Protein AF-A0A8T6RES9-F1 (afdb_monomer_lite)

Radius of gyration: 18.59 Å; chains: 1; bounding box: 46×39×57 Å

Sequence (145 aa):
MKEIHRILLKAVKESEYYESFEWNDELKQDFTNWWEKRSKNLSKPCLNLNYCPYGRLVEYFPLLGPNRDHAIEHNRFIKEQLTKGAYKGHKVEQLFILQVKNFDPNNYPEKIPEELLNKECRYFGHLCPVFFVSEMVTESLDVTR

pLDDT: mean 85.07, std 12.26, range [37.31, 97.5]

Foldseek 3Di:
DVVLLLQQVVQQCPAPVNVPPDDDPVNSVVVVVLLVLQLVQDDQVCVVVVDHPCPCVLVRAGARDDALVVLVVVLVVLVVCVVVCVQPPHPCSVVNVVCNVPDDSVSGHNDNDVSQVNQADPPNRGRRCSSPPPDSDDPDPPPPD

Secondary structure (DSSP, 8-state):
-HHHHHHHHHHHHTSTTTTT----HHHHHHHHHHHHHHHHH---THHHHSS-TTGGGGGGSPBPPPPHHHHHHHHHHHHHHHHTTTTTTSTHHHHHHHHHHT--GGGS-SS--HHHHTTB-TTT-BBPTHHHHS-S----TT---

Structure (mmCIF, N/CA/C/O backbone):
data_AF-A0A8T6RES9-F1
#
_entry.id   AF-A0A8T6RES9-F1
#
loop_
_atom_site.group_PDB
_atom_site.id
_atom_site.type_symbol
_atom_site.label_atom_id
_atom_site.label_alt_id
_atom_site.label_comp_id
_atom_site.label_asym_id
_atom_site.label_entity_id
_atom_site.label_seq_id
_atom_site.pdbx_PDB_ins_code
_atom_site.Cartn_x
_atom_site.Cartn_y
_atom_site.Cartn_z
_atom_site.occupancy
_atom_site.B_iso_or_equiv
_atom_site.auth_seq_id
_atom_site.auth_comp_id
_atom_site.auth_asym_id
_atom_site.auth_atom_id
_atom_site.pdbx_PDB_model_num
ATOM 1 N N . MET A 1 1 ? -0.547 7.373 -16.911 1.00 58.66 1 MET A N 1
ATOM 2 C CA . MET A 1 1 ? 0.785 7.733 -16.371 1.00 58.66 1 MET A CA 1
ATOM 3 C C . MET A 1 1 ? 0.696 8.637 -15.141 1.00 58.66 1 MET A C 1
ATOM 5 O O . MET A 1 1 ? 1.132 8.196 -14.092 1.00 58.66 1 MET A O 1
ATOM 9 N N . LYS A 1 2 ? 0.039 9.813 -15.180 1.00 71.25 2 LYS A N 1
ATOM 10 C CA . LYS A 1 2 ? -0.067 10.717 -14.003 1.00 71.25 2 LYS A CA 1
ATOM 11 C C . LYS A 1 2 ? -0.548 10.046 -12.699 1.00 71.25 2 LYS A C 1
ATOM 13 O O . LYS A 1 2 ? 0.018 10.299 -11.643 1.00 71.25 2 LYS A O 1
ATOM 18 N N . GLU A 1 3 ? -1.540 9.158 -12.780 1.00 74.88 3 GLU A N 1
ATOM 19 C CA . GLU A 1 3 ? -2.068 8.454 -11.598 1.00 74.88 3 GLU A CA 1
ATOM 20 C C . GLU A 1 3 ? -1.111 7.383 -11.046 1.00 74.88 3 GLU A C 1
ATOM 22 O O . GLU A 1 3 ? -0.963 7.258 -9.835 1.00 74.88 3 GLU A O 1
ATOM 27 N N . ILE A 1 4 ? -0.393 6.668 -11.923 1.00 77.25 4 ILE A N 1
ATOM 28 C CA . ILE A 1 4 ? 0.655 5.707 -11.534 1.00 77.25 4 ILE A CA 1
ATOM 29 C C . ILE A 1 4 ? 1.729 6.417 -10.711 1.00 77.25 4 ILE A C 1
ATOM 31 O O . ILE A 1 4 ? 2.112 5.936 -9.648 1.00 77.25 4 ILE A O 1
ATOM 35 N N . HIS A 1 5 ? 2.173 7.588 -11.174 1.00 79.69 5 HIS A N 1
ATOM 36 C CA . HIS A 1 5 ? 3.213 8.358 -10.496 1.00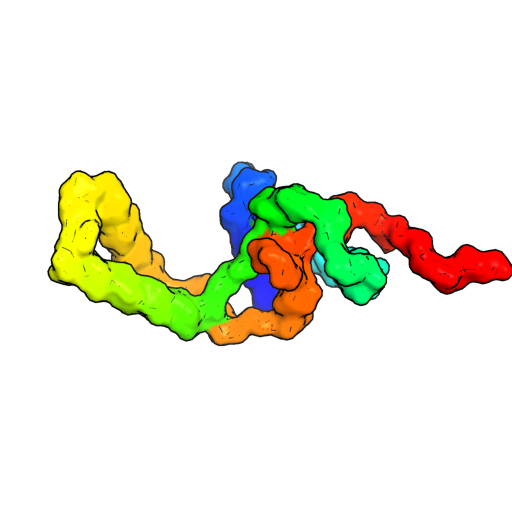 79.69 5 HIS A CA 1
ATOM 37 C C . HIS A 1 5 ? 2.740 8.871 -9.146 1.00 79.69 5 HIS A C 1
ATOM 39 O O . HIS A 1 5 ? 3.481 8.783 -8.177 1.00 79.69 5 HIS A O 1
ATOM 45 N N . ARG A 1 6 ? 1.490 9.340 -9.055 1.00 81.44 6 ARG A N 1
ATOM 46 C CA . ARG A 1 6 ? 0.903 9.781 -7.786 1.00 81.44 6 ARG A CA 1
ATOM 47 C C . ARG A 1 6 ? 0.888 8.657 -6.748 1.00 81.44 6 ARG A C 1
ATOM 49 O O . ARG A 1 6 ? 1.310 8.879 -5.617 1.00 81.44 6 ARG A O 1
ATOM 56 N N . ILE A 1 7 ? 0.438 7.463 -7.136 1.00 79.06 7 ILE A N 1
ATOM 57 C CA . ILE A 1 7 ? 0.378 6.288 -6.253 1.00 79.06 7 ILE A CA 1
ATOM 58 C C . ILE A 1 7 ? 1.785 5.858 -5.833 1.00 79.06 7 ILE A C 1
ATOM 60 O O . ILE A 1 7 ? 2.036 5.633 -4.652 1.00 79.06 7 ILE A O 1
ATOM 64 N N . LEU A 1 8 ? 2.709 5.781 -6.791 1.00 82.12 8 LEU A N 1
ATOM 65 C CA . LEU A 1 8 ? 4.080 5.353 -6.544 1.00 82.12 8 LEU A CA 1
ATOM 66 C C . LEU A 1 8 ? 4.842 6.341 -5.654 1.00 82.12 8 LEU A C 1
ATOM 68 O O . LEU A 1 8 ? 5.463 5.924 -4.687 1.00 82.12 8 LEU A O 1
ATOM 72 N N . LEU A 1 9 ? 4.767 7.643 -5.940 1.00 82.38 9 LEU A N 1
ATOM 73 C CA . LEU A 1 9 ? 5.401 8.684 -5.127 1.00 82.38 9 LEU A CA 1
ATOM 74 C C . LEU A 1 9 ? 4.858 8.686 -3.700 1.00 82.38 9 LEU A C 1
ATOM 76 O O . LEU A 1 9 ? 5.628 8.850 -2.759 1.00 82.38 9 LEU A O 1
ATOM 80 N N . LYS A 1 10 ? 3.546 8.476 -3.534 1.00 82.75 10 LYS A N 1
ATOM 81 C CA . LYS A 1 10 ? 2.936 8.334 -2.210 1.00 82.75 10 LYS A CA 1
ATOM 82 C C . LYS A 1 10 ? 3.517 7.128 -1.468 1.00 82.75 10 LYS A C 1
ATOM 84 O O . LYS A 1 10 ? 4.004 7.302 -0.360 1.00 82.75 10 LYS A O 1
ATOM 89 N N . ALA A 1 11 ? 3.547 5.956 -2.104 1.00 79.75 11 ALA A N 1
ATOM 90 C CA . ALA A 1 11 ? 4.114 4.745 -1.511 1.00 79.75 11 ALA A CA 1
ATOM 91 C C . ALA A 1 11 ? 5.593 4.923 -1.128 1.00 79.75 11 ALA A C 1
ATOM 93 O O . ALA A 1 11 ? 5.999 4.556 -0.031 1.00 79.75 11 ALA A O 1
ATOM 94 N N . VAL A 1 12 ? 6.399 5.524 -2.009 1.00 81.69 12 VAL A N 1
ATOM 95 C CA . VAL A 1 12 ? 7.821 5.786 -1.749 1.00 81.69 12 VAL A CA 1
ATOM 96 C C . VAL A 1 12 ? 7.990 6.759 -0.585 1.00 81.69 12 VAL A C 1
ATOM 98 O O . VAL A 1 12 ? 8.776 6.485 0.313 1.00 81.69 12 VAL A O 1
ATOM 101 N N . LYS A 1 13 ? 7.231 7.857 -0.552 1.00 80.00 13 LYS A N 1
ATOM 102 C CA . LYS A 1 13 ? 7.295 8.840 0.538 1.00 80.00 13 LYS A CA 1
ATOM 103 C C . LYS A 1 13 ? 6.895 8.248 1.894 1.00 80.00 13 LYS A C 1
ATOM 105 O O . LYS A 1 13 ? 7.453 8.643 2.907 1.00 80.00 13 LYS A O 1
ATOM 110 N N . GLU A 1 14 ? 5.930 7.332 1.904 1.00 77.19 14 GLU A N 1
ATOM 111 C CA . GLU A 1 14 ? 5.453 6.639 3.109 1.00 77.19 14 GLU A CA 1
ATOM 112 C C . GLU A 1 14 ? 6.371 5.479 3.538 1.00 77.19 14 GLU A C 1
ATOM 114 O O . GLU A 1 14 ? 6.153 4.891 4.593 1.00 77.19 14 GLU A O 1
ATOM 119 N N . SER A 1 15 ? 7.390 5.134 2.743 1.00 73.94 15 SER A N 1
ATOM 120 C CA . SER A 1 15 ? 8.369 4.115 3.126 1.00 73.94 15 SER A CA 1
ATOM 121 C C . SER A 1 15 ? 9.438 4.686 4.058 1.00 73.94 15 SER A C 1
ATOM 123 O O . SER A 1 15 ? 9.935 5.793 3.836 1.00 73.94 15 SER A O 1
ATOM 125 N N . GLU A 1 16 ? 9.852 3.890 5.049 1.00 63.50 16 GLU A N 1
ATOM 126 C CA . GLU A 1 16 ? 10.867 4.265 6.052 1.00 63.50 16 GLU A CA 1
ATOM 127 C C . GLU A 1 16 ? 12.174 4.779 5.420 1.00 63.50 16 GLU A C 1
ATOM 129 O O . GLU A 1 16 ? 12.876 5.606 5.994 1.00 63.50 16 GLU A O 1
ATOM 134 N N . TYR A 1 17 ? 12.497 4.323 4.206 1.00 62.72 17 TYR A N 1
ATOM 135 C CA . TYR A 1 17 ? 13.731 4.682 3.510 1.00 62.72 17 TYR A CA 1
ATOM 136 C C . TYR A 1 17 ? 13.758 6.137 3.000 1.00 62.72 17 TYR A C 1
ATOM 138 O O . TYR A 1 17 ? 14.835 6.716 2.866 1.00 62.72 17 TYR A O 1
ATOM 146 N N . TYR A 1 18 ? 12.600 6.745 2.713 1.00 63.50 18 TYR A N 1
ATOM 147 C CA . TYR A 1 18 ? 12.505 8.085 2.106 1.00 63.50 18 TYR A CA 1
ATOM 148 C C . TYR A 1 18 ? 11.712 9.095 2.948 1.00 63.50 18 TYR A C 1
ATOM 150 O O . TYR A 1 18 ? 11.457 10.209 2.485 1.00 63.50 18 TYR A O 1
ATOM 158 N N . GLU A 1 19 ? 11.341 8.736 4.178 1.00 60.84 19 GLU A N 1
ATOM 159 C CA . GLU A 1 19 ? 10.475 9.540 5.050 1.00 60.84 19 GLU A CA 1
ATOM 160 C C . GLU A 1 19 ? 11.066 10.929 5.377 1.00 60.84 19 GLU A C 1
ATOM 162 O O . GLU A 1 19 ? 10.331 11.900 5.552 1.00 60.84 19 GLU A O 1
ATOM 167 N N . SER A 1 20 ? 12.398 11.059 5.382 1.00 63.19 20 SER A N 1
ATOM 168 C CA . SER A 1 20 ? 13.116 12.315 5.653 1.00 63.19 20 SER A CA 1
ATOM 169 C C . SER A 1 20 ? 13.347 13.205 4.424 1.00 63.19 20 SER A C 1
ATOM 171 O O . SER A 1 20 ? 13.917 14.289 4.557 1.00 63.19 20 SER A O 1
ATOM 173 N N . PHE A 1 21 ? 12.941 12.773 3.227 1.00 69.81 21 PHE A N 1
ATOM 174 C CA . PHE A 1 21 ? 13.269 13.467 1.984 1.00 69.81 21 PHE A CA 1
ATOM 175 C C . PHE A 1 21 ? 12.173 14.461 1.567 1.00 69.81 21 PHE A C 1
ATOM 177 O O . PHE A 1 21 ? 11.006 14.097 1.389 1.00 69.81 21 PHE A O 1
ATOM 184 N N . GLU A 1 22 ? 12.541 15.729 1.366 1.00 74.75 22 GLU A N 1
ATOM 185 C CA . GLU A 1 22 ? 11.614 16.760 0.888 1.00 74.75 22 GLU A CA 1
ATOM 186 C C . GLU A 1 22 ? 11.436 16.689 -0.636 1.00 74.75 22 GLU A C 1
ATOM 188 O O . GLU A 1 22 ? 12.313 17.038 -1.424 1.00 74.75 22 GLU A O 1
ATOM 193 N N . TRP A 1 23 ? 10.255 16.247 -1.067 1.00 75.56 23 TRP A N 1
ATOM 194 C CA . TRP A 1 23 ? 9.911 16.113 -2.481 1.00 75.56 23 TRP A CA 1
ATOM 195 C C . TRP A 1 23 ? 9.445 17.441 -3.089 1.00 75.56 23 TRP A C 1
ATOM 197 O O . TRP A 1 23 ? 8.290 17.839 -2.906 1.00 75.56 23 TRP A O 1
ATOM 207 N N . ASN A 1 24 ? 10.300 18.078 -3.887 1.00 83.81 24 ASN A N 1
ATOM 208 C CA . ASN A 1 24 ? 9.903 19.176 -4.772 1.00 83.81 24 ASN A CA 1
ATOM 209 C C . ASN A 1 24 ? 9.378 18.648 -6.128 1.00 83.81 24 ASN A C 1
ATOM 211 O O . ASN A 1 24 ? 9.425 17.447 -6.405 1.00 83.81 24 ASN A O 1
ATOM 215 N N . ASP A 1 25 ? 8.822 19.527 -6.962 1.00 82.94 25 ASP A N 1
ATOM 216 C CA . ASP A 1 25 ? 8.192 19.115 -8.225 1.00 82.94 25 ASP A CA 1
ATOM 217 C C . ASP A 1 25 ? 9.193 18.629 -9.284 1.00 82.94 25 ASP A C 1
ATOM 219 O O . ASP A 1 25 ? 8.867 17.728 -10.057 1.00 82.94 25 ASP A O 1
ATOM 223 N N . GLU A 1 26 ? 10.422 19.146 -9.268 1.00 82.00 26 GLU A N 1
ATOM 224 C CA . GLU A 1 26 ? 11.515 18.699 -10.139 1.00 82.00 26 GLU A CA 1
ATOM 225 C C . GLU A 1 26 ? 11.919 17.254 -9.810 1.00 82.00 26 GLU A C 1
ATOM 227 O O . GLU A 1 26 ? 11.874 16.383 -10.674 1.00 82.00 26 GLU A O 1
ATOM 232 N N . LEU A 1 27 ? 12.151 16.945 -8.532 1.00 80.12 27 LEU A N 1
ATOM 233 C CA . LEU A 1 27 ? 12.509 15.606 -8.051 1.00 80.12 27 LEU A CA 1
ATOM 234 C C . LEU A 1 27 ? 11.404 14.575 -8.311 1.00 80.12 27 LEU A C 1
ATOM 236 O O . LEU A 1 27 ? 11.688 13.422 -8.637 1.00 80.12 27 LEU A O 1
ATOM 240 N N . LYS A 1 28 ? 10.129 14.975 -8.208 1.00 81.06 28 LYS A N 1
ATOM 241 C CA . LYS A 1 28 ? 8.995 14.108 -8.578 1.00 81.06 28 LYS A CA 1
ATOM 242 C C . LYS A 1 28 ? 9.016 13.769 -10.066 1.00 81.06 28 LYS A C 1
ATOM 244 O O . LYS A 1 28 ? 8.727 12.626 -10.436 1.00 81.06 28 LYS A O 1
ATOM 249 N N . GLN A 1 29 ? 9.323 14.752 -10.910 1.00 83.00 29 GLN A N 1
ATOM 250 C CA . GLN A 1 29 ? 9.403 14.562 -12.353 1.00 83.00 29 GLN A CA 1
ATOM 251 C C . GLN A 1 29 ? 10.619 13.710 -12.737 1.00 83.00 29 GLN A C 1
ATOM 253 O O . GLN A 1 29 ? 10.490 12.803 -13.560 1.00 83.00 29 GLN A O 1
ATOM 258 N N . ASP A 1 30 ? 11.763 13.924 -12.093 1.00 84.31 30 ASP A N 1
ATOM 259 C CA . ASP A 1 30 ? 12.972 13.127 -12.298 1.00 84.31 30 ASP A CA 1
ATOM 260 C C . ASP A 1 30 ? 12.769 11.674 -11.885 1.00 84.31 30 ASP A C 1
ATOM 262 O O . ASP A 1 30 ? 13.064 10.760 -12.659 1.00 84.31 30 ASP A O 1
ATOM 266 N N . PHE A 1 31 ? 12.187 11.441 -10.706 1.00 83.50 31 PHE A N 1
ATOM 267 C CA . PHE A 1 31 ? 11.853 10.098 -10.239 1.00 83.50 31 PHE A CA 1
ATOM 268 C C . PHE A 1 31 ? 10.889 9.390 -11.193 1.00 83.50 31 PHE A C 1
ATOM 270 O O . PHE A 1 31 ? 11.075 8.219 -11.521 1.00 83.50 31 PHE A O 1
ATOM 277 N N . THR A 1 32 ? 9.881 10.114 -11.675 1.00 82.94 32 THR A N 1
ATOM 278 C CA . THR A 1 32 ? 8.929 9.623 -12.671 1.00 82.94 32 THR A CA 1
ATOM 279 C C . THR A 1 32 ? 9.643 9.156 -13.942 1.00 82.94 32 THR A C 1
ATOM 281 O O . THR A 1 32 ? 9.475 8.011 -14.368 1.00 82.94 32 THR A O 1
ATOM 284 N N . ASN A 1 33 ? 10.479 10.019 -14.523 1.00 84.62 33 ASN A N 1
ATOM 285 C CA . ASN A 1 33 ? 11.222 9.720 -15.746 1.00 84.62 33 ASN A CA 1
ATOM 286 C C . ASN A 1 33 ? 12.169 8.524 -15.542 1.00 84.62 33 ASN A C 1
ATOM 288 O O . ASN A 1 33 ? 12.267 7.631 -16.390 1.00 84.62 33 ASN A O 1
ATOM 292 N N . TRP A 1 34 ? 12.853 8.489 -14.396 1.00 85.75 34 TRP A N 1
ATOM 293 C CA . TRP A 1 34 ? 13.732 7.394 -13.998 1.00 85.75 34 TRP A CA 1
ATOM 294 C C . TRP A 1 34 ? 12.974 6.065 -13.886 1.00 85.75 34 TRP A C 1
ATOM 296 O O . TRP A 1 34 ? 13.412 5.056 -14.447 1.00 85.75 34 TRP A O 1
ATOM 306 N N . TRP A 1 35 ? 11.812 6.063 -13.230 1.00 86.50 35 TRP A N 1
ATOM 307 C CA . TRP A 1 35 ? 10.987 4.872 -13.049 1.00 86.50 35 TRP A CA 1
ATOM 308 C C . TRP A 1 35 ? 10.468 4.319 -14.375 1.00 86.50 35 TRP A C 1
ATOM 310 O O . TRP A 1 35 ? 10.563 3.115 -14.622 1.00 86.50 35 TRP A O 1
ATOM 320 N N . GLU A 1 36 ? 9.954 5.175 -15.259 1.00 85.19 36 GLU A N 1
ATOM 321 C CA . GLU A 1 36 ? 9.483 4.760 -16.584 1.00 85.19 36 GLU A CA 1
ATOM 322 C C . GLU A 1 36 ? 10.604 4.117 -17.411 1.00 85.19 36 GLU A C 1
ATOM 324 O O . GLU A 1 36 ? 10.404 3.073 -18.033 1.00 85.19 36 GLU A O 1
ATOM 329 N N . LYS A 1 37 ? 11.805 4.710 -17.403 1.00 84.44 37 LYS A N 1
ATOM 330 C CA . LYS A 1 37 ? 12.964 4.159 -18.119 1.00 84.44 37 LYS A CA 1
ATOM 331 C C . LYS A 1 37 ? 13.360 2.792 -17.569 1.00 84.44 37 LYS A C 1
ATOM 333 O O . LYS A 1 37 ? 13.671 1.874 -18.324 1.00 84.44 37 LYS A O 1
ATOM 338 N N . ARG A 1 38 ? 13.365 2.663 -16.248 1.00 83.94 38 ARG A N 1
ATOM 339 C CA . ARG A 1 38 ? 13.851 1.479 -15.546 1.00 83.94 38 ARG A CA 1
ATOM 340 C C . ARG A 1 38 ? 12.871 0.313 -15.617 1.00 83.94 38 ARG A C 1
ATOM 342 O O . ARG A 1 38 ? 13.266 -0.814 -15.891 1.00 83.94 38 ARG A O 1
ATOM 349 N N . SER A 1 39 ? 11.586 0.591 -15.435 1.00 83.94 39 SER A N 1
ATOM 350 C CA . SER A 1 39 ? 10.525 -0.416 -15.468 1.00 83.94 39 SER A CA 1
ATOM 351 C C . SER A 1 39 ? 10.353 -1.104 -16.821 1.00 83.94 39 SER A C 1
ATOM 353 O O . SER A 1 39 ? 9.908 -2.247 -16.850 1.00 83.94 39 SER A O 1
ATOM 355 N N . LYS A 1 40 ? 10.724 -0.444 -17.924 1.00 83.75 40 LYS A N 1
ATOM 356 C CA . LYS A 1 40 ? 10.667 -1.017 -19.278 1.00 83.75 40 LYS A CA 1
ATOM 357 C C . LYS A 1 40 ? 11.741 -2.072 -19.543 1.00 83.75 40 LYS A C 1
ATOM 359 O O . LYS A 1 40 ? 11.506 -2.977 -20.332 1.00 83.75 40 LYS A O 1
ATOM 364 N N . ASN A 1 41 ? 12.897 -1.954 -18.892 1.00 82.06 41 ASN A N 1
ATOM 365 C CA . ASN A 1 41 ? 14.079 -2.764 -19.203 1.00 82.06 41 ASN A CA 1
ATOM 366 C C . ASN A 1 41 ? 14.324 -3.901 -18.204 1.00 82.06 41 ASN A C 1
ATOM 368 O O . ASN A 1 41 ? 15.249 -4.684 -18.387 1.00 82.06 41 ASN A O 1
ATOM 372 N N . LEU A 1 42 ? 13.525 -3.990 -17.139 1.00 86.06 42 LEU A N 1
ATOM 373 C CA . LEU A 1 42 ? 13.723 -4.960 -16.069 1.00 86.06 42 LEU A CA 1
ATOM 374 C C . LEU A 1 42 ? 12.575 -5.955 -16.009 1.00 86.06 42 LEU A C 1
ATOM 376 O O . LEU A 1 42 ? 11.401 -5.590 -16.053 1.00 86.06 42 LEU A O 1
ATOM 380 N N . SER A 1 43 ? 12.931 -7.221 -15.821 1.00 85.88 43 SER A N 1
ATOM 381 C CA . SER A 1 43 ? 11.984 -8.293 -15.541 1.00 85.88 43 SER A CA 1
ATOM 382 C C . SER A 1 43 ? 12.181 -8.814 -14.121 1.00 85.88 43 SER A C 1
ATOM 384 O O . SER A 1 43 ? 13.273 -8.766 -13.552 1.00 85.88 43 SER A O 1
ATOM 386 N N . LYS A 1 44 ? 11.098 -9.299 -13.512 1.00 90.00 44 LYS A N 1
ATOM 387 C CA . LYS A 1 44 ? 11.158 -9.874 -12.167 1.00 90.00 44 LYS A CA 1
ATOM 388 C C . LYS A 1 44 ? 11.802 -11.262 -12.254 1.00 90.00 44 LYS A C 1
ATOM 390 O O . LYS A 1 44 ? 11.199 -12.148 -12.861 1.00 90.00 44 LYS A O 1
ATOM 395 N N . PRO A 1 45 ? 12.950 -11.507 -11.599 1.00 87.81 45 PRO A N 1
ATOM 396 C CA . PRO A 1 45 ? 13.667 -12.783 -11.713 1.00 87.81 45 PRO A CA 1
ATOM 397 C C . PRO A 1 45 ? 12.850 -13.978 -11.201 1.00 87.81 45 PRO A C 1
ATOM 399 O O . PRO A 1 45 ? 12.995 -15.100 -11.683 1.00 87.81 45 PRO A O 1
ATOM 402 N N . CYS A 1 46 ? 11.921 -13.737 -10.270 1.00 88.50 46 CYS A N 1
ATOM 403 C CA . CYS A 1 46 ? 11.030 -14.764 -9.738 1.00 88.50 46 CYS A CA 1
ATOM 404 C C . CYS A 1 46 ? 10.077 -15.379 -10.775 1.00 88.50 46 CYS A C 1
ATOM 406 O O . CYS A 1 46 ? 9.520 -16.439 -10.500 1.00 88.50 46 CYS A O 1
ATOM 408 N N . LEU A 1 47 ? 9.897 -14.755 -11.947 1.00 87.06 47 LEU A N 1
ATOM 409 C CA . LEU A 1 47 ? 9.111 -15.325 -13.047 1.00 87.06 47 LEU A CA 1
ATOM 410 C C . LEU A 1 47 ? 9.785 -16.554 -13.669 1.00 87.06 47 LEU A C 1
ATOM 412 O O . LEU A 1 47 ? 9.087 -17.467 -14.088 1.00 87.06 47 LEU A O 1
ATOM 416 N N . ASN A 1 48 ? 11.120 -16.588 -13.683 1.00 87.38 48 ASN A N 1
ATOM 417 C CA . ASN A 1 48 ? 11.892 -17.698 -14.250 1.00 87.38 48 ASN A CA 1
ATOM 418 C C . ASN A 1 48 ? 12.319 -18.699 -13.173 1.00 87.38 48 ASN A C 1
ATOM 420 O O . ASN A 1 48 ? 12.401 -19.897 -13.421 1.00 87.38 48 ASN A O 1
ATOM 424 N N . LEU A 1 49 ? 12.603 -18.199 -11.968 1.00 85.81 49 LEU A N 1
ATOM 425 C CA . LEU A 1 49 ? 13.187 -18.992 -10.890 1.00 85.81 49 LEU A CA 1
ATOM 426 C C . LEU A 1 49 ? 12.147 -19.717 -10.021 1.00 85.81 49 LEU A C 1
ATOM 428 O O . LEU A 1 49 ? 12.518 -20.611 -9.272 1.00 85.81 49 LEU A O 1
ATOM 432 N N . ASN A 1 50 ? 10.862 -19.343 -10.081 1.00 86.69 50 ASN A N 1
ATOM 433 C CA . ASN A 1 50 ? 9.797 -19.856 -9.200 1.00 86.69 50 ASN A CA 1
ATOM 434 C C . ASN A 1 50 ? 10.063 -19.691 -7.684 1.00 86.69 50 ASN A C 1
ATOM 436 O O . ASN A 1 50 ? 9.385 -20.300 -6.863 1.00 86.69 50 ASN A O 1
ATOM 440 N N . TYR A 1 51 ? 10.997 -18.821 -7.292 1.00 89.75 51 TYR A N 1
ATOM 441 C CA . TYR A 1 51 ? 11.189 -18.349 -5.916 1.00 89.75 51 TYR A CA 1
ATOM 442 C C . TYR A 1 51 ? 11.580 -16.865 -5.913 1.00 89.75 51 TYR A C 1
ATOM 444 O O . TYR A 1 51 ? 11.947 -16.305 -6.948 1.00 89.75 51 TYR A O 1
ATOM 452 N N . CYS A 1 52 ? 11.475 -16.192 -4.762 1.00 90.56 52 CYS A N 1
ATOM 453 C CA . CYS A 1 52 ? 11.934 -14.808 -4.619 1.00 90.56 52 CYS A CA 1
ATOM 454 C C . CYS A 1 52 ? 13.439 -14.774 -4.291 1.00 90.56 52 CYS A C 1
ATOM 456 O O . CYS A 1 52 ? 13.792 -15.112 -3.160 1.00 90.56 52 CYS A O 1
ATOM 458 N N . PRO A 1 53 ? 14.331 -14.327 -5.201 1.00 91.19 53 PRO A N 1
ATOM 459 C CA . PRO A 1 53 ? 15.769 -14.281 -4.914 1.00 91.19 53 PRO A CA 1
ATOM 460 C C . PRO A 1 53 ? 16.140 -13.207 -3.888 1.00 91.19 53 PRO A C 1
ATOM 462 O O . PRO A 1 53 ? 17.188 -13.290 -3.262 1.00 91.19 53 PRO A O 1
ATOM 465 N N . TYR A 1 54 ? 15.270 -12.217 -3.689 1.00 90.50 54 TYR A N 1
ATOM 466 C CA . TYR A 1 54 ? 15.470 -11.161 -2.701 1.00 90.50 54 TYR A CA 1
ATOM 467 C C . TYR A 1 54 ? 15.043 -11.585 -1.286 1.00 90.50 54 TYR A C 1
ATOM 469 O O . TYR A 1 54 ? 15.456 -10.963 -0.312 1.00 90.50 54 TYR A O 1
ATOM 477 N N . GLY A 1 55 ? 14.234 -12.642 -1.137 1.00 90.12 55 GLY A N 1
ATOM 478 C CA . GLY A 1 55 ? 13.766 -13.102 0.174 1.00 90.12 55 GLY A CA 1
ATOM 479 C C . GLY A 1 55 ? 13.170 -11.968 1.022 1.00 90.12 55 GLY A C 1
ATOM 480 O O . GLY A 1 55 ? 12.355 -11.192 0.526 1.00 90.12 55 GLY A O 1
ATOM 481 N N . ARG A 1 56 ? 13.621 -11.853 2.279 1.00 90.56 56 ARG A N 1
ATOM 482 C CA . ARG A 1 56 ? 13.165 -10.830 3.243 1.00 90.56 56 ARG A CA 1
ATOM 483 C C . ARG A 1 56 ? 13.568 -9.403 2.886 1.00 90.56 56 ARG A C 1
ATOM 485 O O . ARG A 1 56 ? 12.968 -8.470 3.399 1.00 90.56 56 ARG A O 1
ATOM 492 N N . LEU A 1 57 ? 14.545 -9.210 1.994 1.00 90.19 57 LEU A N 1
ATOM 493 C CA . LEU A 1 57 ? 14.947 -7.868 1.557 1.00 90.19 57 LEU A CA 1
ATOM 494 C C . LEU A 1 57 ? 13.753 -7.084 0.987 1.00 90.19 57 LEU A C 1
ATOM 496 O O . LEU A 1 57 ? 13.721 -5.865 1.078 1.00 90.19 57 LEU A O 1
ATOM 500 N N . VAL A 1 58 ? 12.764 -7.788 0.430 1.00 90.88 58 VAL A N 1
ATOM 501 C CA . VAL A 1 58 ? 11.535 -7.209 -0.123 1.00 90.88 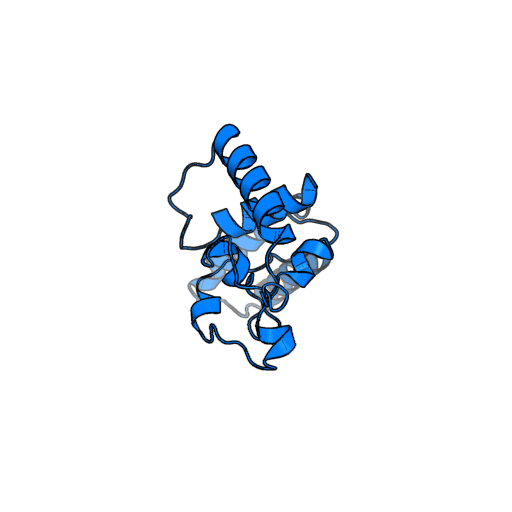58 VAL A CA 1
ATOM 502 C C . VAL A 1 58 ? 10.747 -6.384 0.901 1.00 90.88 58 VAL A C 1
ATOM 504 O O . VAL A 1 58 ? 10.122 -5.407 0.508 1.00 90.88 58 VAL A O 1
ATOM 507 N N . GLU A 1 59 ? 10.796 -6.736 2.185 1.00 89.94 59 GLU A N 1
ATOM 508 C CA . GLU A 1 59 ? 10.024 -6.074 3.250 1.00 89.94 59 GLU A CA 1
ATOM 509 C C . GLU A 1 59 ? 10.479 -4.625 3.505 1.00 89.94 59 GLU A C 1
ATOM 511 O O . GLU A 1 59 ? 9.722 -3.827 4.042 1.00 89.94 59 GLU A O 1
ATOM 516 N N . TYR A 1 60 ? 11.688 -4.255 3.066 1.00 89.56 60 TYR A N 1
ATOM 517 C CA . TYR A 1 60 ? 12.202 -2.884 3.174 1.00 89.56 60 TYR A CA 1
ATOM 518 C C . TYR A 1 60 ? 11.748 -1.958 2.032 1.00 89.56 60 TYR A C 1
ATOM 520 O O . TYR A 1 60 ? 12.092 -0.777 2.024 1.00 89.56 60 TYR A O 1
ATOM 528 N N . PHE A 1 61 ? 11.026 -2.477 1.035 1.00 90.69 61 PHE A N 1
ATOM 529 C CA . PHE A 1 61 ? 10.578 -1.702 -0.127 1.00 90.69 61 PHE A CA 1
ATOM 530 C C . PHE A 1 61 ? 9.129 -1.249 0.033 1.00 90.69 61 PHE A C 1
ATOM 532 O O . PHE A 1 61 ? 8.387 -1.853 0.787 1.00 90.69 61 PHE A O 1
ATOM 539 N N . PRO A 1 62 ? 8.664 -0.209 -0.671 1.00 91.31 62 PRO A N 1
ATOM 540 C CA . PRO A 1 62 ? 7.320 0.315 -0.445 1.00 91.31 62 PRO A CA 1
ATOM 541 C C . PRO A 1 62 ? 6.207 -0.702 -0.740 1.00 91.31 62 PRO A C 1
ATOM 543 O O . PRO A 1 62 ? 6.255 -1.404 -1.751 1.00 91.31 62 PRO A O 1
ATOM 546 N N . LEU A 1 63 ? 5.164 -0.731 0.091 1.00 90.88 63 LEU A N 1
ATOM 547 C CA . LEU A 1 63 ? 3.909 -1.427 -0.206 1.00 90.88 63 LEU A CA 1
ATOM 548 C C . LEU A 1 63 ? 3.054 -0.600 -1.167 1.00 90.88 63 LEU A C 1
ATOM 550 O O . LEU A 1 63 ? 3.009 0.629 -1.084 1.00 90.88 63 LEU A O 1
ATOM 554 N N . LEU A 1 64 ? 2.316 -1.270 -2.053 1.00 89.56 64 LEU A N 1
ATOM 555 C CA . LEU A 1 64 ? 1.226 -0.600 -2.753 1.00 89.56 64 LEU A CA 1
ATOM 556 C C . LEU A 1 64 ? 0.108 -0.320 -1.744 1.00 89.56 64 LEU A C 1
ATOM 558 O O . LEU A 1 64 ? -0.429 -1.233 -1.120 1.00 89.56 64 LEU A O 1
ATOM 562 N N . GLY A 1 65 ? -0.231 0.958 -1.570 1.00 87.56 65 GLY A N 1
ATOM 563 C CA . GLY A 1 65 ? -1.357 1.354 -0.726 1.00 87.56 65 GLY A CA 1
ATOM 564 C C . GLY A 1 65 ? -2.688 0.773 -1.231 1.00 87.56 65 GLY A C 1
ATOM 565 O O . GLY A 1 65 ? -2.801 0.401 -2.402 1.00 87.56 65 GLY A O 1
ATOM 566 N N . PRO A 1 66 ? -3.724 0.713 -0.377 1.00 92.31 66 PRO A N 1
ATOM 567 C CA . PRO A 1 66 ? -5.018 0.166 -0.761 1.00 92.31 66 PRO A CA 1
ATOM 568 C C . PRO A 1 66 ? -5.712 1.034 -1.819 1.00 92.31 66 PRO A C 1
ATOM 570 O O . PRO A 1 66 ? -5.500 2.248 -1.906 1.00 92.31 66 PRO A O 1
ATOM 573 N N . ASN A 1 67 ? -6.606 0.411 -2.589 1.00 93.75 67 ASN A N 1
ATOM 574 C CA . ASN A 1 67 ? -7.579 1.152 -3.388 1.00 93.75 67 ASN A CA 1
ATOM 575 C C . ASN A 1 67 ? -8.618 1.836 -2.475 1.00 93.75 67 ASN A C 1
ATOM 577 O O . ASN A 1 67 ? -8.719 1.546 -1.279 1.00 93.75 67 ASN A O 1
ATOM 581 N N . ARG A 1 68 ? -9.394 2.758 -3.047 1.00 94.56 68 ARG A N 1
ATOM 582 C CA . ARG A 1 68 ? -10.390 3.550 -2.319 1.00 94.56 68 ARG A CA 1
ATOM 583 C C . ARG A 1 68 ? -11.425 2.674 -1.618 1.00 94.56 68 ARG A C 1
ATOM 585 O O . ARG A 1 68 ? -11.718 2.925 -0.452 1.00 94.56 68 ARG A O 1
ATOM 592 N N . ASP A 1 69 ? -11.930 1.645 -2.290 1.00 95.88 69 ASP A N 1
ATOM 593 C CA . ASP A 1 69 ? -12.975 0.775 -1.745 1.00 95.88 69 ASP A CA 1
ATOM 594 C C . ASP A 1 69 ? -12.477 0.010 -0.511 1.00 95.88 69 ASP A C 1
ATOM 596 O O . ASP A 1 69 ? -13.122 0.027 0.537 1.00 95.88 69 ASP A O 1
ATOM 600 N N . HIS A 1 70 ? -11.278 -0.573 -0.581 1.00 94.88 70 HIS A N 1
ATOM 601 C CA . HIS A 1 70 ? -10.636 -1.239 0.552 1.00 94.88 70 HIS A CA 1
ATOM 602 C C . HIS A 1 70 ? -10.313 -0.260 1.687 1.00 94.88 70 HIS A C 1
ATOM 604 O O . HIS A 1 70 ? -10.458 -0.609 2.857 1.00 94.88 70 HIS A O 1
ATOM 610 N N . ALA A 1 71 ? -9.893 0.968 1.370 1.00 95.25 71 ALA A N 1
ATOM 611 C CA . ALA A 1 71 ? -9.611 1.985 2.379 1.00 95.25 71 ALA A CA 1
ATOM 612 C C . ALA A 1 71 ? -10.886 2.410 3.133 1.00 95.25 71 ALA A C 1
ATOM 614 O O . ALA A 1 71 ? -10.864 2.544 4.359 1.00 95.25 71 ALA A O 1
ATOM 615 N N . ILE A 1 72 ? -12.008 2.570 2.419 1.00 96.88 72 ILE A N 1
ATOM 616 C CA . ILE A 1 72 ? -13.328 2.843 3.008 1.00 96.88 72 ILE A CA 1
ATOM 617 C C . ILE A 1 72 ? -13.768 1.671 3.886 1.00 96.88 72 ILE A C 1
ATOM 619 O O . ILE A 1 72 ? -14.195 1.887 5.021 1.00 96.88 72 ILE A O 1
ATOM 623 N N . GLU A 1 73 ? -13.629 0.443 3.387 1.00 97.44 73 GLU A N 1
ATOM 624 C CA . GLU A 1 73 ? -13.989 -0.770 4.118 1.00 97.44 73 GLU A CA 1
ATOM 625 C C . GLU A 1 73 ? -13.204 -0.898 5.426 1.00 97.44 73 GLU A C 1
ATOM 627 O O . GLU A 1 73 ? -13.774 -1.107 6.496 1.00 97.44 73 GLU A O 1
ATOM 632 N N . H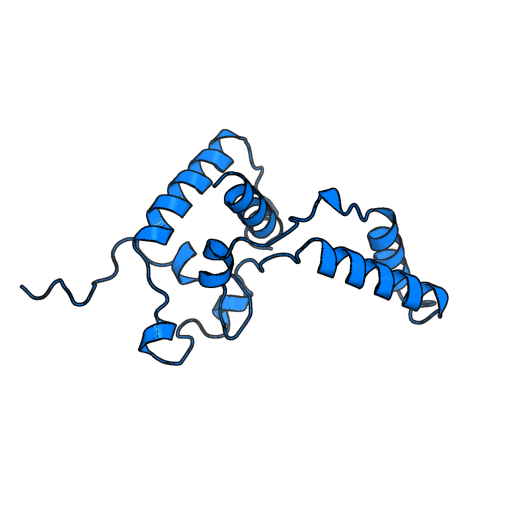IS A 1 74 ? -11.891 -0.687 5.363 1.00 96.31 74 HIS A N 1
ATOM 633 C CA . HIS A 1 74 ? -11.025 -0.702 6.533 1.00 96.31 74 HIS A CA 1
ATOM 634 C C . HIS A 1 74 ? -11.413 0.381 7.550 1.00 96.31 74 HIS A C 1
ATOM 636 O O . HIS A 1 74 ? -11.504 0.112 8.749 1.00 96.31 74 HIS A O 1
ATOM 642 N N . ASN A 1 75 ? -11.702 1.602 7.087 1.00 96.75 75 ASN A N 1
ATOM 643 C CA . ASN A 1 75 ? -12.147 2.683 7.964 1.00 96.75 75 ASN A CA 1
ATOM 644 C C . ASN A 1 75 ? -13.493 2.365 8.635 1.00 96.75 75 ASN A C 1
ATOM 646 O O . ASN A 1 75 ? -13.670 2.638 9.825 1.00 96.75 75 ASN A O 1
ATOM 650 N N . ARG A 1 76 ? -14.426 1.755 7.892 1.00 97.50 76 ARG A N 1
ATOM 651 C CA . ARG A 1 76 ? -15.702 1.265 8.427 1.00 97.50 76 ARG A CA 1
ATOM 652 C C . ARG A 1 76 ? -15.471 0.222 9.516 1.00 97.50 76 ARG A C 1
ATOM 654 O O . ARG A 1 76 ? -16.013 0.370 10.608 1.00 97.50 76 ARG A O 1
ATOM 661 N N . PHE A 1 77 ? -14.616 -0.765 9.259 1.00 97.44 77 PHE A N 1
ATOM 662 C CA . PHE A 1 77 ? -14.262 -1.785 10.241 1.00 97.44 77 PHE A CA 1
ATOM 663 C C . PHE A 1 77 ? -13.704 -1.168 11.533 1.00 97.44 77 PHE A C 1
ATOM 665 O O . PHE A 1 77 ? -14.169 -1.506 12.621 1.00 97.44 77 PHE A O 1
ATOM 672 N N . ILE A 1 78 ? -12.770 -0.214 11.440 1.00 95.81 78 ILE A N 1
ATOM 673 C CA . ILE A 1 78 ? -12.208 0.451 12.628 1.00 95.81 78 ILE A CA 1
ATOM 674 C C . ILE A 1 78 ? -13.296 1.190 13.416 1.00 95.81 78 ILE A C 1
ATOM 676 O O . ILE A 1 78 ? -13.347 1.063 14.641 1.00 95.81 78 ILE A O 1
ATOM 680 N N . LYS A 1 79 ? -14.191 1.925 12.740 1.00 96.38 79 LYS A N 1
ATOM 681 C CA . LYS A 1 79 ? -15.327 2.600 13.394 1.00 96.38 79 LYS A CA 1
ATOM 682 C C . LYS A 1 79 ? -16.173 1.612 14.190 1.00 96.38 79 LYS A C 1
ATOM 684 O O . LYS A 1 79 ? -16.469 1.864 15.355 1.00 96.38 79 LYS A O 1
ATOM 689 N N . GLU A 1 80 ? -16.509 0.471 13.597 1.00 97.44 80 GLU A N 1
ATOM 690 C CA . GLU A 1 80 ? -17.274 -0.571 14.281 1.00 97.44 80 GLU A CA 1
ATOM 691 C C . GLU A 1 80 ? -16.533 -1.116 15.507 1.00 97.44 80 GLU A C 1
ATOM 693 O O . GLU A 1 80 ? -17.123 -1.218 16.584 1.00 97.44 80 GLU A O 1
ATOM 698 N N . GLN A 1 81 ? -15.239 -1.421 15.393 1.00 96.31 81 GLN A N 1
ATOM 699 C CA . GLN A 1 81 ? -14.458 -1.936 16.523 1.00 96.31 81 GLN A CA 1
ATOM 700 C C . GLN A 1 81 ? -14.330 -0.919 17.666 1.00 96.31 81 GLN A C 1
ATOM 702 O O . GLN A 1 81 ? -14.419 -1.295 18.837 1.00 96.31 81 GLN A O 1
ATOM 707 N N . LEU A 1 82 ? -14.194 0.371 17.345 1.00 95.25 82 LEU A N 1
ATOM 708 C CA . LEU A 1 82 ? -14.196 1.445 18.340 1.00 95.25 82 LEU A CA 1
ATOM 709 C C . LEU A 1 82 ? -15.545 1.534 19.064 1.00 95.25 82 LEU A C 1
ATOM 711 O O . LEU A 1 82 ? -15.565 1.609 20.290 1.00 95.25 82 LEU A O 1
ATOM 715 N N . THR A 1 83 ? -16.671 1.442 18.344 1.00 95.44 83 THR A N 1
ATOM 716 C CA . THR A 1 83 ? -18.005 1.452 18.983 1.00 95.44 83 THR A CA 1
ATOM 717 C C . THR A 1 83 ? -18.242 0.247 19.891 1.00 95.44 83 THR A C 1
ATOM 719 O O . THR A 1 83 ? -18.880 0.379 20.932 1.00 95.44 83 THR A O 1
ATOM 722 N N . LYS A 1 84 ? -17.677 -0.916 19.543 1.00 96.50 84 LYS A N 1
ATOM 723 C CA . LYS A 1 84 ? -17.716 -2.134 20.367 1.00 96.50 84 LYS A CA 1
ATOM 724 C C . LYS A 1 84 ? -16.790 -2.064 21.587 1.00 96.50 84 LYS A C 1
ATOM 726 O O . LYS A 1 84 ? -16.842 -2.949 22.434 1.00 96.50 84 LYS A O 1
ATOM 731 N N . GLY A 1 85 ? -15.942 -1.037 21.687 1.00 94.19 85 GLY A N 1
ATOM 732 C CA . GLY A 1 85 ? -14.986 -0.878 22.779 1.00 94.19 85 GLY A CA 1
ATOM 733 C C . GLY A 1 85 ? -13.805 -1.849 22.719 1.00 94.19 85 GLY A C 1
ATOM 734 O O . GLY A 1 85 ? -13.158 -2.058 23.741 1.00 94.19 85 GLY A O 1
ATOM 735 N N . ALA A 1 86 ? -13.501 -2.422 21.546 1.00 93.56 86 ALA A N 1
ATOM 736 C CA . ALA A 1 86 ? -12.463 -3.446 21.381 1.00 93.56 86 ALA A CA 1
ATOM 737 C C . ALA A 1 86 ? -11.060 -2.983 21.823 1.00 93.56 86 ALA A C 1
ATOM 739 O O . ALA A 1 86 ? -10.226 -3.805 22.190 1.00 93.56 86 ALA A O 1
ATOM 740 N N . TYR A 1 87 ? -10.809 -1.669 21.803 1.00 93.25 87 TYR A N 1
ATOM 741 C CA . TYR A 1 87 ? -9.514 -1.066 22.131 1.00 93.25 87 TYR A CA 1
ATOM 742 C C . TYR A 1 87 ? -9.529 -0.220 23.409 1.00 93.25 87 TYR A C 1
ATOM 744 O O . TYR A 1 87 ? -8.541 0.456 23.689 1.00 93.25 87 TYR A O 1
ATOM 752 N N . LYS A 1 88 ? -10.613 -0.241 24.193 1.00 93.00 88 LYS A N 1
ATOM 753 C CA . LYS A 1 88 ? -10.786 0.660 25.340 1.00 93.00 88 LYS A CA 1
ATOM 754 C C . LYS A 1 88 ? -9.636 0.529 26.343 1.00 93.00 88 LYS A C 1
ATOM 756 O O . LYS A 1 88 ? -9.392 -0.549 26.875 1.00 93.00 88 LYS A O 1
ATOM 761 N N . GLY A 1 89 ? -8.951 1.637 26.625 1.00 91.00 89 GLY A N 1
ATOM 762 C CA . GLY A 1 89 ? -7.831 1.673 27.577 1.00 91.00 89 GLY A CA 1
ATOM 763 C C . GLY A 1 89 ? -6.486 1.219 27.000 1.00 91.00 89 GLY A C 1
ATOM 764 O O . GLY A 1 89 ? -5.474 1.258 27.701 1.00 91.00 89 GLY A O 1
ATOM 765 N N . HIS A 1 90 ? -6.437 0.845 25.720 1.00 92.81 90 HIS A N 1
ATOM 766 C CA . HIS A 1 90 ? -5.185 0.609 25.013 1.00 92.81 90 HIS A CA 1
ATOM 767 C C . HIS A 1 90 ? -4.678 1.904 24.372 1.00 92.81 90 HIS A C 1
ATOM 769 O O . HIS A 1 90 ? -5.443 2.691 23.822 1.00 92.81 90 HIS A O 1
ATOM 775 N N . LYS A 1 91 ? -3.352 2.095 24.344 1.00 88.94 91 LYS A N 1
ATOM 776 C CA . LYS A 1 91 ? -2.719 3.257 23.683 1.00 88.94 91 LYS A CA 1
ATOM 777 C C . LYS A 1 91 ? -3.127 3.405 22.208 1.00 88.94 91 LYS A C 1
ATOM 779 O O . LYS A 1 91 ? -3.183 4.518 21.697 1.00 88.94 91 LYS A O 1
ATOM 784 N N . VAL A 1 92 ? -3.437 2.289 21.545 1.00 91.88 92 VAL A N 1
ATOM 785 C CA . VAL A 1 92 ? -3.843 2.253 20.131 1.00 91.88 92 VAL A CA 1
ATOM 786 C C . VAL A 1 92 ? -5.238 2.828 19.878 1.00 91.88 92 VAL A C 1
ATOM 788 O O . VAL A 1 92 ? -5.537 3.198 18.750 1.00 91.88 92 VAL A O 1
ATOM 791 N N . GLU A 1 93 ? -6.078 2.966 20.908 1.00 93.50 93 GLU A N 1
ATOM 792 C CA . GLU A 1 93 ? -7.416 3.556 20.782 1.00 93.50 93 GLU A CA 1
ATOM 793 C C . GLU A 1 93 ? -7.350 4.976 20.213 1.00 93.50 93 GLU A C 1
ATOM 795 O O . GLU A 1 93 ? -8.036 5.299 19.246 1.00 93.50 93 GLU A O 1
ATOM 800 N N . GLN A 1 94 ? -6.454 5.803 20.758 1.00 92.44 94 GLN A N 1
ATOM 801 C CA . GLN A 1 94 ? -6.266 7.182 20.304 1.00 92.44 94 GLN A CA 1
ATOM 802 C C . GLN A 1 94 ? -5.731 7.242 18.869 1.00 92.44 94 GLN A C 1
ATOM 804 O O . GLN A 1 94 ? -6.157 8.095 18.092 1.00 92.44 94 GLN A O 1
ATOM 809 N N . LEU A 1 95 ? -4.850 6.306 18.491 1.00 93.06 95 LEU A N 1
ATOM 810 C CA . LEU A 1 95 ? -4.346 6.199 17.119 1.00 93.06 95 LEU A CA 1
ATOM 811 C C . LEU A 1 95 ? -5.486 5.904 16.141 1.00 93.06 95 LEU A C 1
ATOM 813 O O . LEU A 1 95 ? -5.616 6.593 15.132 1.00 93.06 95 LEU A O 1
ATOM 817 N N . PHE A 1 96 ? -6.357 4.947 16.464 1.00 95.31 96 PHE A N 1
ATOM 818 C CA . PHE A 1 96 ? -7.495 4.604 15.614 1.00 95.31 96 PHE A CA 1
ATOM 819 C C . PHE A 1 96 ? -8.549 5.713 15.547 1.00 95.31 96 PHE A C 1
ATOM 821 O O . PHE A 1 96 ? -9.097 5.960 14.474 1.00 95.31 96 PHE A O 1
ATOM 828 N N . ILE A 1 97 ? -8.802 6.434 16.645 1.00 95.25 97 ILE A N 1
ATOM 829 C CA . ILE A 1 97 ? -9.692 7.606 16.640 1.00 95.25 97 ILE A CA 1
ATOM 830 C C . ILE A 1 97 ? -9.151 8.685 15.694 1.00 95.25 97 ILE A C 1
ATOM 832 O O . ILE A 1 97 ? -9.902 9.221 14.876 1.00 95.25 97 ILE A O 1
ATOM 836 N N . LEU A 1 98 ? -7.851 8.986 15.766 1.00 95.25 98 LEU A N 1
ATOM 837 C CA . LEU A 1 98 ? -7.207 9.950 14.872 1.00 95.25 98 LEU A CA 1
ATOM 838 C C . LEU A 1 98 ? -7.225 9.476 13.417 1.00 95.25 98 LEU A C 1
ATOM 840 O O . LEU A 1 98 ? -7.559 10.261 12.531 1.00 95.25 98 LEU A O 1
ATOM 844 N N . GLN A 1 99 ? -6.934 8.198 13.171 1.00 93.19 99 GLN A N 1
ATOM 845 C CA . GLN A 1 99 ? -6.991 7.599 11.838 1.00 93.19 99 GLN A CA 1
ATOM 846 C C . GLN A 1 99 ? -8.396 7.710 11.239 1.00 93.19 99 GLN A C 1
ATOM 848 O O . GLN A 1 99 ? -8.543 8.082 10.078 1.00 93.19 99 GLN A O 1
ATOM 853 N N . VAL A 1 100 ? -9.438 7.441 12.030 1.00 95.88 100 VAL A N 1
ATOM 854 C CA . VAL A 1 100 ? -10.833 7.586 11.602 1.00 95.88 100 VAL A CA 1
ATOM 855 C C . VAL A 1 100 ? -11.192 9.042 11.321 1.00 95.88 100 VAL A C 1
ATOM 857 O O . VAL A 1 100 ? -11.848 9.316 10.317 1.00 95.88 100 VAL A O 1
ATOM 860 N N . LYS A 1 101 ? -10.765 9.967 12.185 1.00 96.25 101 LYS A N 1
ATOM 861 C CA . LYS A 1 101 ? -11.051 11.401 12.063 1.00 96.25 101 LYS A CA 1
ATOM 862 C C . LYS A 1 101 ? -10.387 12.030 10.836 1.00 96.25 101 LYS A C 1
ATOM 864 O O . LYS A 1 101 ? -11.002 12.866 10.184 1.00 96.25 101 LYS A O 1
ATOM 869 N N . ASN A 1 102 ? -9.154 11.631 10.534 1.00 95.25 102 ASN A N 1
ATOM 870 C CA . ASN A 1 102 ? -8.351 12.190 9.443 1.00 95.25 102 ASN A CA 1
ATOM 871 C C . ASN A 1 102 ? -8.525 11.435 8.115 1.00 95.25 102 ASN A C 1
ATOM 873 O O . ASN A 1 102 ? -7.838 11.733 7.140 1.00 95.25 102 ASN A O 1
ATOM 877 N N . PHE A 1 103 ? -9.402 10.432 8.072 1.00 95.88 103 PHE A N 1
ATOM 878 C CA . PHE A 1 103 ? -9.619 9.640 6.873 1.00 95.88 103 PHE A CA 1
ATOM 879 C C . PHE A 1 103 ? -10.357 10.441 5.797 1.00 95.88 103 PHE A C 1
ATOM 881 O O . PHE A 1 103 ? -11.490 10.874 6.001 1.00 95.88 103 PHE A O 1
ATOM 888 N N . ASP A 1 104 ? -9.734 10.559 4.626 1.00 94.94 104 ASP A N 1
ATOM 889 C CA . ASP A 1 104 ? -10.333 11.131 3.421 1.00 94.94 104 ASP A CA 1
ATOM 890 C C . ASP A 1 104 ? -10.239 10.117 2.263 1.00 94.94 104 ASP A C 1
ATOM 892 O O . ASP A 1 104 ? -9.129 9.788 1.826 1.00 94.94 104 ASP A O 1
ATOM 896 N N . PRO A 1 105 ? -11.376 9.621 1.734 1.00 93.94 105 PRO A N 1
ATOM 897 C CA . PRO A 1 105 ? -11.408 8.703 0.594 1.00 93.94 105 PRO A CA 1
ATOM 898 C C . PRO A 1 105 ? -10.724 9.232 -0.674 1.00 93.94 105 PRO A C 1
ATOM 900 O O . PRO A 1 105 ? -10.242 8.442 -1.489 1.00 93.94 105 PRO A O 1
ATOM 903 N N . ASN A 1 106 ? -10.660 10.554 -0.863 1.00 92.31 106 ASN A N 1
ATOM 904 C CA . ASN A 1 106 ? -10.079 11.163 -2.065 1.00 92.31 106 ASN A CA 1
ATOM 905 C C . ASN A 1 106 ? -8.549 11.036 -2.114 1.00 92.31 106 ASN A C 1
ATOM 907 O O . ASN A 1 106 ? -7.946 11.115 -3.189 1.00 92.31 106 ASN A O 1
ATOM 911 N N . ASN A 1 107 ? -7.925 10.755 -0.967 1.00 89.19 107 ASN A N 1
ATOM 912 C CA . ASN A 1 107 ? -6.495 10.469 -0.867 1.00 89.19 107 ASN A CA 1
ATOM 913 C C . ASN A 1 107 ? -6.113 9.077 -1.391 1.00 89.19 107 ASN A C 1
ATOM 915 O O . ASN A 1 107 ? -4.925 8.734 -1.386 1.00 89.19 107 ASN A O 1
ATOM 919 N N . TYR A 1 108 ? -7.090 8.279 -1.833 1.00 89.19 108 TYR A N 1
ATOM 920 C CA . TYR A 1 108 ? -6.896 6.927 -2.346 1.00 89.19 108 TYR A CA 1
ATOM 921 C C . TYR A 1 108 ? -7.349 6.819 -3.811 1.00 89.19 108 TYR A C 1
ATOM 923 O O . TYR A 1 108 ? -8.362 7.419 -4.206 1.00 89.19 108 TYR A O 1
ATOM 931 N N . PRO A 1 109 ? -6.609 6.059 -4.638 1.00 91.69 109 PRO A N 1
ATOM 932 C CA . PRO A 1 109 ? -6.975 5.827 -6.028 1.00 91.69 109 PRO A CA 1
ATOM 933 C C . PRO A 1 109 ? -8.195 4.905 -6.114 1.00 91.69 109 PRO A C 1
ATOM 935 O O . PRO A 1 109 ? -8.334 3.978 -5.319 1.00 91.69 109 PRO A O 1
ATOM 938 N N . GLU A 1 110 ? -9.062 5.108 -7.104 1.00 92.25 110 GLU A N 1
ATOM 939 C CA . GLU A 1 110 ? -10.209 4.210 -7.340 1.00 92.25 110 GLU A CA 1
ATOM 940 C C . GLU A 1 110 ? -9.754 2.791 -7.649 1.00 92.25 110 GLU A C 1
ATOM 942 O O . GLU A 1 110 ? -10.267 1.820 -7.102 1.00 92.25 110 GLU A O 1
ATOM 947 N N . LYS A 1 111 ? -8.748 2.678 -8.514 1.00 92.19 111 LYS A N 1
ATOM 948 C CA . LYS A 1 111 ? -8.135 1.413 -8.891 1.00 92.19 111 LYS A CA 1
ATOM 949 C C . LYS A 1 111 ? -6.634 1.587 -8.943 1.00 92.19 111 LYS A C 1
ATOM 951 O O . LYS A 1 111 ? -6.134 2.609 -9.411 1.00 92.19 111 LYS A O 1
ATOM 956 N N . ILE A 1 112 ? -5.927 0.560 -8.492 1.00 90.12 112 ILE A N 1
ATOM 957 C CA . ILE A 1 112 ? -4.485 0.477 -8.673 1.00 90.12 112 ILE A CA 1
ATOM 958 C C . ILE A 1 112 ? -4.246 0.037 -10.124 1.00 90.12 112 ILE A C 1
ATOM 960 O O . ILE A 1 112 ? -4.804 -0.978 -10.545 1.00 90.12 112 ILE A O 1
ATOM 964 N N . PRO A 1 113 ? -3.462 0.790 -10.911 1.00 90.69 113 PRO A N 1
ATOM 965 C CA . PRO A 1 113 ? -3.131 0.415 -12.279 1.00 90.69 113 PRO A CA 1
ATOM 966 C C . PRO A 1 113 ? -2.452 -0.958 -12.345 1.00 90.69 113 PRO A C 1
ATOM 968 O O . PRO A 1 113 ? -1.536 -1.238 -11.571 1.00 90.69 113 PRO A O 1
ATOM 971 N N . GLU A 1 114 ? -2.846 -1.785 -13.315 1.00 89.56 114 GLU A N 1
ATOM 972 C CA . GLU A 1 114 ? -2.283 -3.130 -13.527 1.00 89.56 114 GLU A CA 1
ATOM 973 C C . GLU A 1 114 ? -0.757 -3.104 -13.687 1.00 89.56 114 GLU A C 1
ATOM 975 O O . GLU A 1 114 ? -0.036 -3.966 -13.192 1.00 89.56 114 GLU A O 1
ATOM 980 N N . GLU A 1 115 ? -0.243 -2.045 -14.308 1.00 87.94 115 GLU A N 1
ATOM 981 C CA . GLU A 1 115 ? 1.187 -1.833 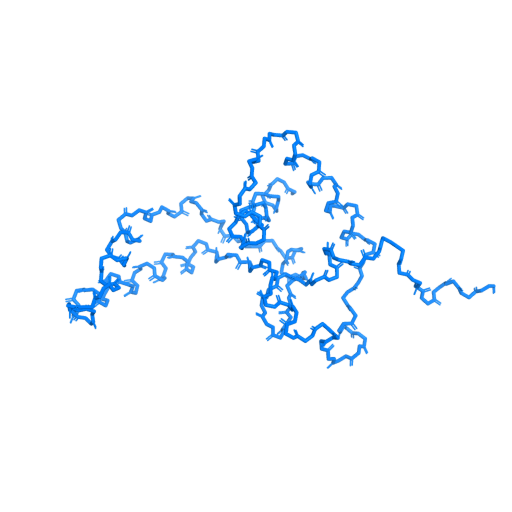-14.494 1.00 87.94 115 GLU A CA 1
ATOM 982 C C . GLU A 1 115 ? 1.973 -1.754 -13.172 1.00 87.94 115 GLU A C 1
ATOM 984 O O . GLU A 1 115 ? 3.143 -2.140 -13.138 1.00 87.94 115 GLU A O 1
ATOM 989 N N . LEU A 1 116 ? 1.357 -1.254 -12.094 1.00 88.94 116 LEU A N 1
ATOM 990 C CA . LEU A 1 116 ? 1.946 -1.234 -10.752 1.00 88.94 116 LEU A CA 1
ATOM 991 C C . LEU A 1 116 ? 1.773 -2.579 -10.049 1.00 88.94 116 LEU A C 1
ATOM 993 O O . LEU A 1 116 ? 2.734 -3.075 -9.468 1.00 88.94 116 LEU A O 1
ATOM 997 N N . LEU A 1 117 ? 0.598 -3.202 -10.170 1.00 90.50 117 LEU A N 1
ATOM 998 C CA . LEU A 1 117 ? 0.335 -4.536 -9.615 1.00 90.50 117 LEU A CA 1
ATOM 999 C C . LEU A 1 117 ? 1.322 -5.578 -10.164 1.00 90.50 117 LEU A C 1
ATOM 1001 O O . LEU A 1 117 ? 1.867 -6.395 -9.427 1.00 90.50 117 LEU A O 1
ATOM 1005 N N . ASN A 1 118 ? 1.675 -5.488 -11.447 1.00 90.81 118 ASN A N 1
ATOM 1006 C CA . ASN A 1 118 ? 2.681 -6.362 -12.053 1.00 90.81 118 ASN A CA 1
ATOM 1007 C C . ASN A 1 118 ? 4.082 -6.196 -11.435 1.00 90.81 118 ASN A C 1
ATOM 1009 O O . ASN A 1 118 ? 4.884 -7.140 -11.443 1.00 90.81 118 ASN A O 1
ATOM 1013 N N . LYS A 1 119 ? 4.373 -5.033 -10.842 1.00 92.12 119 LYS A N 1
ATOM 1014 C CA . LYS A 1 119 ? 5.644 -4.721 -10.173 1.00 92.12 119 LYS A CA 1
ATOM 1015 C C . LYS A 1 119 ? 5.670 -5.126 -8.693 1.00 92.12 119 LYS A C 1
ATOM 1017 O O . LYS A 1 119 ? 6.749 -5.178 -8.107 1.00 92.12 119 LYS A O 1
ATOM 1022 N N . GLU A 1 120 ? 4.530 -5.498 -8.118 1.00 93.06 120 GLU A N 1
ATOM 1023 C CA . GLU A 1 120 ? 4.389 -6.003 -6.749 1.00 93.06 120 GLU A CA 1
ATOM 1024 C C . GLU A 1 120 ? 4.976 -7.415 -6.585 1.00 93.06 120 GLU A C 1
ATOM 1026 O O . GLU A 1 120 ? 4.886 -8.270 -7.471 1.00 93.06 120 GLU A O 1
ATOM 1031 N N . CYS A 1 121 ? 5.606 -7.707 -5.454 1.00 92.00 121 CYS A N 1
ATOM 1032 C CA . CYS A 1 121 ? 6.104 -9.035 -5.136 1.00 92.00 121 CYS A CA 1
ATOM 1033 C C . CYS A 1 121 ? 4.945 -9.984 -4.812 1.00 92.00 121 CYS A C 1
ATOM 1035 O O . CYS A 1 121 ? 4.218 -9.772 -3.852 1.00 92.00 121 CYS A O 1
ATOM 1037 N N . ARG A 1 122 ? 4.840 -11.105 -5.535 1.00 88.81 122 ARG A N 1
ATOM 1038 C CA . ARG A 1 122 ? 3.775 -12.106 -5.321 1.00 88.81 122 ARG A CA 1
ATOM 1039 C C . ARG A 1 122 ? 3.825 -12.801 -3.956 1.00 88.81 122 ARG A C 1
ATOM 1041 O O . ARG A 1 122 ? 2.834 -13.386 -3.548 1.00 88.81 122 ARG A O 1
ATOM 1048 N N . TYR A 1 123 ? 4.982 -12.785 -3.294 1.00 87.50 123 TYR A N 1
ATOM 1049 C CA . TYR A 1 123 ? 5.193 -13.486 -2.025 1.00 87.50 123 TYR A CA 1
ATOM 1050 C C . TYR A 1 123 ? 4.972 -12.587 -0.807 1.00 87.50 123 TYR A C 1
ATOM 1052 O O . TYR A 1 123 ? 4.473 -13.058 0.206 1.00 87.50 123 TYR A O 1
ATOM 1060 N N . PHE A 1 124 ? 5.345 -11.307 -0.908 1.00 89.94 124 PHE A N 1
ATOM 1061 C CA . PHE A 1 124 ? 5.370 -10.377 0.229 1.00 89.94 124 PHE A CA 1
ATOM 1062 C C . PHE A 1 124 ? 4.491 -9.134 0.030 1.00 89.94 124 PHE A C 1
ATOM 1064 O O . PHE A 1 124 ? 4.337 -8.360 0.964 1.00 89.94 124 PHE A O 1
ATOM 1071 N N . GLY A 1 125 ? 3.971 -8.879 -1.172 1.00 90.31 125 GLY A N 1
ATOM 1072 C CA . GLY A 1 125 ? 3.106 -7.727 -1.471 1.00 90.31 125 GLY A CA 1
ATOM 1073 C C . GLY A 1 125 ? 3.800 -6.358 -1.583 1.00 90.31 125 GLY A C 1
ATOM 1074 O O . GLY A 1 125 ? 3.171 -5.362 -1.922 1.00 90.31 125 GLY A O 1
ATOM 1075 N N . HIS A 1 126 ? 5.109 -6.267 -1.326 1.00 92.62 126 HIS A N 1
ATOM 1076 C CA . HIS A 1 126 ? 5.861 -5.012 -1.488 1.00 92.62 126 HIS A CA 1
ATOM 1077 C C . HIS A 1 126 ? 6.323 -4.853 -2.940 1.00 92.62 126 HIS A C 1
ATOM 1079 O O . HIS A 1 126 ? 6.462 -5.839 -3.670 1.00 92.62 126 HIS A O 1
ATOM 1085 N N . LEU A 1 127 ? 6.592 -3.628 -3.386 1.00 92.69 127 LEU A N 1
ATOM 1086 C CA . LEU A 1 127 ? 7.159 -3.375 -4.707 1.00 92.69 127 LEU A CA 1
ATOM 1087 C C . LEU A 1 127 ? 8.505 -4.096 -4.855 1.00 92.69 127 LEU A C 1
ATOM 1089 O O . LEU A 1 127 ? 9.354 -4.073 -3.968 1.00 92.69 127 LEU A O 1
ATOM 1093 N N . CYS A 1 128 ? 8.695 -4.782 -5.984 1.00 92.75 128 CYS A N 1
ATOM 1094 C CA . CYS A 1 128 ? 9.829 -5.682 -6.144 1.00 92.75 128 CYS A CA 1
ATOM 1095 C C . CYS A 1 128 ? 11.168 -4.914 -6.125 1.00 92.75 128 CYS A C 1
ATOM 1097 O O . CYS A 1 128 ? 11.324 -3.976 -6.915 1.00 92.75 128 CYS A O 1
ATOM 1099 N N . PRO A 1 129 ? 12.168 -5.359 -5.331 1.00 92.12 129 PRO A N 1
ATOM 1100 C CA . PRO A 1 129 ? 13.469 -4.696 -5.221 1.00 92.12 129 PRO A CA 1
ATOM 1101 C C . PRO A 1 129 ? 14.172 -4.492 -6.559 1.00 92.12 129 PRO A C 1
ATOM 1103 O O . PRO A 1 129 ? 14.894 -3.514 -6.724 1.00 92.12 129 PRO A O 1
ATOM 1106 N N . VAL A 1 130 ? 13.937 -5.372 -7.541 1.00 90.88 130 VAL A N 1
ATOM 1107 C CA . VAL A 1 130 ? 14.532 -5.266 -8.884 1.00 90.88 130 VAL A CA 1
ATOM 1108 C C . VAL A 1 130 ? 14.339 -3.869 -9.482 1.00 90.88 130 VAL A C 1
ATOM 1110 O O . VAL A 1 130 ? 15.276 -3.292 -10.026 1.00 90.88 130 VAL A O 1
ATOM 1113 N N . PHE A 1 131 ? 13.173 -3.252 -9.278 1.00 90.25 131 PHE A N 1
ATOM 1114 C CA . PHE A 1 131 ? 12.867 -1.931 -9.825 1.00 90.25 131 PHE A CA 1
ATOM 1115 C C . PHE A 1 131 ? 13.553 -0.781 -9.086 1.00 90.25 131 PHE A C 1
ATOM 1117 O O . PHE A 1 131 ? 13.509 0.340 -9.575 1.00 90.25 131 PHE A O 1
ATOM 1124 N N . PHE A 1 132 ? 14.255 -1.047 -7.987 1.00 88.62 132 PHE A N 1
ATOM 1125 C CA . PHE A 1 132 ? 14.964 -0.042 -7.197 1.00 88.62 132 PHE A CA 1
ATOM 1126 C C . PHE A 1 132 ? 16.478 -0.264 -7.182 1.00 88.62 132 PHE A C 1
ATOM 1128 O O . PHE A 1 132 ? 17.220 0.691 -7.386 1.00 88.62 132 PHE A O 1
ATOM 1135 N N . VAL A 1 133 ? 16.935 -1.508 -6.984 1.00 87.06 133 VAL A N 1
ATOM 1136 C CA . VAL A 1 133 ? 18.351 -1.800 -6.683 1.00 87.06 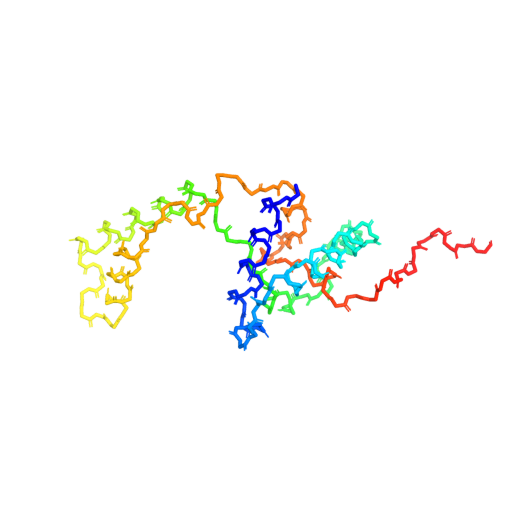133 VAL A CA 1
ATOM 1137 C C . VAL A 1 133 ? 19.138 -2.454 -7.812 1.00 87.06 133 VAL A C 1
ATOM 1139 O O . VAL A 1 133 ? 20.361 -2.435 -7.768 1.00 87.06 133 VAL A O 1
ATOM 1142 N N . SER A 1 134 ? 18.489 -3.059 -8.814 1.00 82.81 134 SER A N 1
ATOM 1143 C CA . SER A 1 134 ? 19.235 -3.687 -9.916 1.00 82.81 134 SER A CA 1
ATOM 1144 C C . SER A 1 134 ? 20.052 -2.660 -10.710 1.00 82.81 134 SER A C 1
ATOM 1146 O O . SER A 1 134 ? 19.709 -1.480 -10.795 1.00 82.81 134 SER A O 1
ATOM 1148 N N . GLU A 1 135 ? 21.088 -3.092 -11.400 1.00 75.31 135 GLU A N 1
ATOM 1149 C CA . GLU A 1 135 ? 21.680 -2.236 -12.422 1.00 75.31 135 GLU A CA 1
ATOM 1150 C C . GLU A 1 135 ? 20.728 -2.150 -13.632 1.00 75.31 135 GLU A C 1
ATOM 1152 O O . GLU A 1 135 ? 19.869 -3.017 -13.823 1.00 75.31 135 GLU A O 1
ATOM 1157 N N . MET A 1 136 ? 20.799 -1.060 -14.412 1.00 60.47 136 MET A N 1
ATOM 1158 C CA . MET A 1 136 ? 19.947 -0.881 -15.606 1.00 60.47 136 MET A CA 1
ATOM 1159 C C . MET A 1 136 ? 20.289 -1.873 -16.726 1.00 60.47 136 MET A C 1
ATOM 1161 O O . MET A 1 136 ? 19.505 -2.026 -17.659 1.00 60.47 136 MET A O 1
ATOM 1165 N N . VAL A 1 137 ? 21.446 -2.529 -16.632 1.00 57.81 137 VAL A N 1
ATOM 1166 C CA . VAL A 1 137 ? 21.863 -3.611 -17.514 1.00 57.81 137 VAL A CA 1
ATOM 1167 C C . VAL A 1 137 ? 21.735 -4.900 -16.721 1.00 57.81 137 VAL A C 1
ATOM 1169 O O . VAL A 1 137 ? 22.523 -5.180 -15.826 1.00 57.81 137 VAL A O 1
ATOM 1172 N N . THR A 1 138 ? 20.712 -5.679 -17.027 1.00 54.03 138 THR A N 1
ATOM 1173 C CA . THR A 1 138 ? 20.720 -7.104 -16.713 1.00 54.03 138 THR A CA 1
ATOM 1174 C C . THR A 1 138 ? 21.198 -7.798 -17.970 1.00 54.03 138 THR A C 1
ATOM 1176 O O . THR A 1 138 ? 20.652 -7.503 -19.033 1.00 54.03 138 THR A O 1
ATOM 1179 N N . GLU A 1 139 ? 22.194 -8.679 -17.878 1.00 53.28 139 GLU A N 1
ATOM 1180 C CA . GLU A 1 139 ? 22.556 -9.559 -18.991 1.00 53.28 139 GLU A CA 1
ATOM 1181 C C . GLU A 1 139 ? 21.312 -10.382 -19.352 1.00 53.28 139 GLU A C 1
ATOM 1183 O O . GLU A 1 139 ? 20.973 -11.368 -18.697 1.00 53.28 139 GLU A O 1
ATOM 1188 N N . SER A 1 140 ? 20.535 -9.910 -20.325 1.00 53.88 140 SER A N 1
ATOM 1189 C CA . SER A 1 140 ? 19.452 -10.684 -20.901 1.00 53.88 140 SER A CA 1
ATOM 1190 C C . SER A 1 140 ? 20.079 -11.808 -21.717 1.00 53.8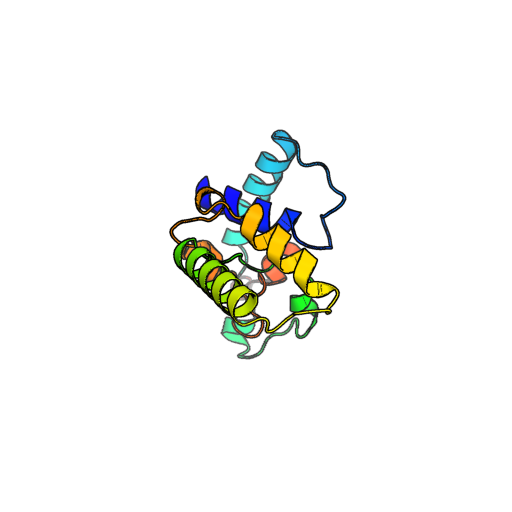8 140 SER A C 1
ATOM 1192 O O . SER A 1 140 ? 21.118 -11.634 -22.354 1.00 53.88 140 SER A O 1
ATOM 1194 N N . LEU A 1 141 ? 19.428 -12.971 -21.710 1.00 53.47 141 LEU A N 1
ATOM 1195 C CA . LEU A 1 141 ? 19.870 -14.188 -22.404 1.00 53.47 141 LEU A CA 1
ATOM 1196 C C . LEU A 1 141 ? 20.031 -14.022 -23.934 1.00 53.47 141 LEU A C 1
ATOM 1198 O O . LEU A 1 141 ? 20.498 -14.947 -24.585 1.00 53.47 141 LEU A O 1
ATOM 1202 N N . ASP A 1 142 ? 19.692 -12.853 -24.488 1.00 51.50 142 ASP A N 1
ATOM 1203 C CA . ASP A 1 142 ? 19.833 -12.495 -25.905 1.00 51.50 142 ASP A CA 1
ATOM 1204 C C . ASP A 1 142 ? 21.178 -11.834 -26.260 1.00 51.50 142 ASP A C 1
ATOM 1206 O O . ASP A 1 142 ? 21.388 -11.454 -27.409 1.00 51.50 142 ASP A O 1
ATOM 1210 N N . VAL A 1 143 ? 22.122 -11.714 -25.318 1.00 50.75 143 VAL A N 1
ATOM 1211 C CA . VAL A 1 143 ? 23.520 -11.353 -25.633 1.00 50.75 143 VAL A CA 1
ATOM 1212 C C . VAL A 1 143 ? 24.398 -12.608 -25.697 1.00 50.75 143 VAL A C 1
ATOM 1214 O O . VAL A 1 143 ? 25.483 -12.677 -25.124 1.00 50.75 143 VAL A O 1
ATOM 1217 N N . THR A 1 144 ? 23.943 -13.640 -26.405 1.00 37.31 144 THR A N 1
ATOM 1218 C CA . THR A 1 144 ? 24.873 -14.604 -27.004 1.00 37.31 144 THR A CA 1
ATOM 1219 C C . THR A 1 144 ? 25.461 -13.983 -28.267 1.00 37.31 144 THR A C 1
ATOM 1221 O O . THR A 1 144 ? 24.729 -13.636 -29.188 1.00 37.31 144 THR A O 1
ATOM 1224 N N . ARG A 1 145 ? 26.785 -13.808 -28.217 1.00 39.28 145 ARG A N 1
ATOM 1225 C CA . ARG A 1 145 ? 27.707 -13.351 -29.268 1.00 39.28 145 ARG A CA 1
ATOM 1226 C C . ARG A 1 145 ? 27.387 -13.827 -30.682 1.00 39.28 145 ARG A C 1
ATOM 1228 O O . ARG A 1 145 ? 27.029 -15.015 -30.825 1.00 39.28 145 ARG A O 1
#